Protein AF-A0A1C2ABG8-F1 (afdb_monomer_lite)

Sequence (151 aa):
MKFKIKIKPKISYYVSILVSSVILFYFAYKAIFAYLIHRELYGGGLDTLVLLRASISGIMLLLILLFIQFIKIPDLKSHRTIIRGVFIGWTSVFVILMIVNLSSIYFITLTGLVSFFSLITLFSLEDQIKEEKNTLTEKEIYLLQQLAKKK

Radius of gyration: 22.45 Å; chains: 1; bounding box: 54×19×79 Å

Secondary structure (DSSP, 8-state):
--------HHHHHHHHHHHHHHHHHHHHHHHHHHHHHHHHHHSS---HHHHHHHHHHHHHHHHHHHHHHHHT---HHHHHHHHHHHHHHHHHHHHHHHHH-TT-HHHHHHHHHHHHHHHHHHHHHHHHHHHHHHSPPHHHHHHHHHHHTT-

Foldseek 3Di:
DPPLDQDDLLVLLVLLLVLLVVLLVVLVVVLVVVLVVCCVPPVDDRDPSSVVSVVSNVVSVVSNVVSVVVSPDPDLVSSLVVLVVVLVVLVVVLVCCVVPPVVVVVNNVSSVVSSVVSVVNNVSSVVVVVVVVVDDDPVRVVVVVVVVVVD

pLDDT: mean 87.33, std 10.72, range [36.56, 96.94]

Structure (mmCIF, N/CA/C/O backbone):
data_AF-A0A1C2ABG8-F1
#
_entry.id   AF-A0A1C2ABG8-F1
#
loop_
_atom_site.group_PDB
_atom_site.id
_atom_site.type_symbol
_atom_site.label_atom_id
_atom_site.label_alt_id
_atom_site.label_comp_id
_atom_site.label_asym_id
_atom_site.label_entity_id
_atom_site.label_seq_id
_atom_site.pdbx_PDB_ins_code
_atom_site.Cartn_x
_atom_site.Cartn_y
_atom_site.Cartn_z
_atom_site.occupancy
_atom_site.B_iso_or_equiv
_atom_site.auth_seq_id
_atom_site.auth_comp_id
_atom_site.auth_asym_id
_atom_site.auth_atom_id
_atom_site.pdbx_PDB_model_num
ATOM 1 N N . MET A 1 1 ? -26.808 4.654 9.800 1.00 36.56 1 MET A N 1
ATOM 2 C CA . MET A 1 1 ? -26.752 3.207 9.495 1.00 36.56 1 MET A CA 1
ATOM 3 C C . MET A 1 1 ? -25.655 2.594 10.369 1.00 36.56 1 MET A C 1
ATOM 5 O O . MET A 1 1 ? -24.514 3.010 10.234 1.00 36.56 1 MET A O 1
ATOM 9 N N . LYS A 1 2 ? -25.979 1.735 11.352 1.00 41.94 2 LYS A N 1
ATOM 10 C CA . LYS A 1 2 ? -24.991 1.143 12.284 1.00 41.94 2 LYS A CA 1
ATOM 11 C C . LYS A 1 2 ? -24.296 -0.051 11.614 1.00 41.94 2 LYS A C 1
ATOM 13 O O . LYS A 1 2 ? -24.637 -1.195 11.898 1.00 41.94 2 LYS A O 1
ATOM 18 N N . PHE A 1 3 ? -23.359 0.201 10.703 1.00 47.09 3 PHE A N 1
ATOM 19 C CA . PHE A 1 3 ? -22.502 -0.862 10.176 1.00 47.09 3 PHE A CA 1
ATOM 20 C C . PHE A 1 3 ? -21.493 -1.271 11.256 1.00 47.09 3 PHE A C 1
ATOM 22 O O . PHE A 1 3 ? -20.402 -0.727 11.336 1.00 47.09 3 PHE A O 1
ATOM 29 N N . LYS A 1 4 ? -21.858 -2.237 12.109 1.00 55.38 4 LYS A N 1
ATOM 30 C CA . LYS A 1 4 ? -20.935 -2.849 13.081 1.00 55.38 4 LYS A CA 1
ATOM 31 C C . LYS A 1 4 ? -20.000 -3.841 12.383 1.00 55.38 4 LYS A C 1
ATOM 33 O O . LYS A 1 4 ? -20.054 -5.042 12.623 1.00 55.38 4 LYS A O 1
ATOM 38 N N . ILE A 1 5 ? -19.154 -3.344 11.491 1.00 63.22 5 ILE A N 1
ATOM 39 C CA . ILE A 1 5 ? -18.082 -4.133 10.888 1.00 63.22 5 ILE A CA 1
ATOM 40 C C . ILE A 1 5 ? -16.866 -3.985 11.806 1.00 63.22 5 ILE A C 1
ATOM 42 O O . ILE A 1 5 ? -16.325 -2.891 11.927 1.00 63.22 5 ILE A O 1
ATOM 46 N N . LYS A 1 6 ? -16.447 -5.060 12.486 1.00 71.81 6 LYS A N 1
ATOM 47 C CA . LYS A 1 6 ? -15.229 -5.085 13.320 1.00 71.81 6 LYS A CA 1
ATOM 48 C C . LYS A 1 6 ? -14.082 -5.720 12.537 1.00 71.81 6 LYS A C 1
ATOM 50 O O . LYS A 1 6 ? -13.885 -6.931 12.585 1.00 71.81 6 LYS A O 1
ATOM 55 N N . ILE A 1 7 ? -13.334 -4.904 11.799 1.00 77.94 7 ILE A N 1
ATOM 56 C CA . ILE A 1 7 ? -12.133 -5.342 11.082 1.00 77.94 7 ILE A CA 1
ATOM 57 C C . ILE A 1 7 ? -10.924 -5.095 11.977 1.00 77.94 7 ILE A C 1
ATOM 59 O O . ILE A 1 7 ? -10.737 -4.007 12.523 1.00 77.94 7 ILE A O 1
ATOM 63 N N . LYS A 1 8 ? -10.078 -6.119 12.119 1.00 84.50 8 LYS A N 1
ATOM 64 C CA . LYS A 1 8 ? -8.797 -5.974 12.812 1.00 84.50 8 LYS A CA 1
ATOM 65 C C . LYS A 1 8 ? -7.848 -5.131 11.942 1.00 84.50 8 LYS A C 1
ATOM 67 O O . LYS A 1 8 ? -7.635 -5.505 10.787 1.00 84.50 8 LYS A O 1
ATOM 72 N N . PRO A 1 9 ? -7.186 -4.092 12.488 1.00 84.44 9 PRO A N 1
ATOM 73 C CA . PRO A 1 9 ? -6.267 -3.213 11.744 1.00 84.44 9 PRO A CA 1
ATOM 74 C C . PRO A 1 9 ? -5.185 -3.970 10.973 1.00 84.44 9 PRO A C 1
ATOM 76 O O . PRO A 1 9 ? -4.829 -3.618 9.851 1.00 84.44 9 PRO A O 1
ATOM 79 N N . LYS A 1 10 ? -4.721 -5.078 11.562 1.00 89.69 10 LYS A N 1
ATOM 80 C CA . LYS A 1 10 ? -3.710 -5.978 10.999 1.00 89.69 10 LYS A CA 1
ATOM 81 C C . LYS A 1 10 ? -4.053 -6.459 9.589 1.00 89.69 10 LYS A C 1
ATOM 83 O O . LYS A 1 10 ? -3.161 -6.562 8.756 1.00 89.69 10 LYS A O 1
ATOM 88 N N . ILE A 1 11 ? -5.335 -6.688 9.301 1.00 89.12 11 ILE A N 1
ATOM 89 C CA . ILE A 1 11 ? -5.797 -7.154 7.988 1.00 89.12 11 ILE A CA 1
ATOM 90 C C . ILE A 1 11 ? -5.494 -6.105 6.910 1.00 89.12 11 ILE A C 1
ATOM 92 O O . ILE A 1 11 ? -5.006 -6.457 5.841 1.00 89.12 11 ILE A O 1
ATOM 96 N N . SER A 1 12 ? -5.681 -4.814 7.205 1.00 91.56 12 SER A N 1
ATOM 97 C CA . SER A 1 12 ? -5.370 -3.737 6.255 1.00 91.56 12 SER A CA 1
ATOM 98 C C . SER A 1 12 ? -3.879 -3.655 5.927 1.00 91.56 12 SER A C 1
ATOM 100 O O . SER A 1 12 ? -3.523 -3.336 4.790 1.00 91.56 12 SER A O 1
ATOM 102 N N . TYR A 1 13 ? -3.003 -3.964 6.888 1.00 93.69 13 TYR A N 1
ATOM 103 C CA . TYR A 1 13 ? -1.564 -4.032 6.629 1.00 93.69 13 TYR A CA 1
ATOM 104 C C . TYR A 1 13 ? -1.204 -5.245 5.773 1.00 93.69 13 TYR A C 1
ATOM 106 O O . TYR A 1 13 ? -0.440 -5.087 4.830 1.00 93.69 13 TYR A O 1
ATOM 114 N N . TYR A 1 14 ? -1.793 -6.421 6.020 1.00 94.38 14 TYR A N 1
ATOM 115 C CA . TYR A 1 14 ? -1.566 -7.596 5.169 1.00 94.38 14 TYR A CA 1
ATOM 116 C C . TYR A 1 14 ? -2.006 -7.363 3.721 1.00 94.38 14 TYR A C 1
ATOM 118 O O . TYR A 1 14 ? -1.262 -7.689 2.799 1.00 94.38 14 TYR A O 1
ATOM 126 N N . VAL A 1 15 ? -3.172 -6.743 3.515 1.00 94.19 15 VAL A N 1
ATOM 127 C CA . VAL A 1 15 ? -3.652 -6.369 2.175 1.00 94.19 15 VAL A CA 1
ATOM 128 C C . VAL A 1 15 ? -2.686 -5.389 1.502 1.00 94.19 15 VAL A C 1
ATOM 130 O O . VAL A 1 15 ? -2.323 -5.582 0.343 1.00 94.19 15 VAL A O 1
ATOM 133 N N . SER A 1 16 ? -2.204 -4.380 2.236 1.00 94.62 16 SER A N 1
ATOM 134 C CA . SER A 1 16 ? -1.221 -3.421 1.711 1.00 94.62 16 SER A CA 1
ATOM 135 C C . SER A 1 16 ? 0.115 -4.089 1.368 1.00 94.62 16 SER A C 1
ATOM 137 O O . SER A 1 16 ? 0.676 -3.808 0.316 1.00 94.62 16 SER A O 1
ATOM 139 N N . ILE A 1 17 ? 0.599 -5.015 2.205 1.00 96.31 17 ILE A N 1
ATOM 140 C CA . ILE A 1 17 ? 1.816 -5.803 1.950 1.00 96.31 17 ILE A CA 1
ATOM 141 C C . ILE A 1 17 ? 1.665 -6.628 0.675 1.00 96.31 17 ILE A C 1
ATOM 143 O O . ILE A 1 17 ? 2.582 -6.645 -0.145 1.00 96.31 17 ILE A O 1
ATOM 147 N N . LEU A 1 18 ? 0.524 -7.297 0.491 1.00 95.94 18 LEU A N 1
ATOM 148 C CA . LEU A 1 18 ? 0.269 -8.116 -0.691 1.00 95.94 18 LEU A CA 1
ATOM 149 C C . LEU A 1 18 ? 0.333 -7.264 -1.961 1.00 95.94 18 LEU A C 1
ATOM 151 O O . LEU A 1 18 ? 1.047 -7.612 -2.899 1.00 95.94 18 LEU A O 1
ATOM 155 N N . VAL A 1 19 ? -0.338 -6.112 -1.974 1.00 95.06 19 VAL A N 1
ATOM 156 C CA . VAL A 1 19 ? -0.329 -5.219 -3.140 1.00 95.06 19 VAL A CA 1
ATOM 157 C C . VAL A 1 19 ? 1.037 -4.590 -3.383 1.00 95.06 19 VAL A C 1
ATOM 159 O O . VAL A 1 19 ? 1.509 -4.605 -4.520 1.00 95.06 19 VAL A O 1
ATOM 162 N N . SER A 1 20 ? 1.725 -4.119 -2.342 1.00 95.56 20 SER A N 1
ATOM 163 C CA . SER A 1 20 ? 3.107 -3.650 -2.477 1.00 95.56 20 SER A CA 1
ATOM 164 C C . SER A 1 20 ? 4.034 -4.747 -3.003 1.00 95.56 20 SER A C 1
ATOM 166 O O . SER A 1 20 ? 4.906 -4.449 -3.812 1.00 95.56 20 SER A O 1
ATOM 168 N N . SER A 1 21 ? 3.825 -6.011 -2.621 1.00 96.25 21 SER A N 1
ATOM 169 C CA . SER A 1 21 ? 4.617 -7.145 -3.121 1.00 96.25 21 SER A CA 1
ATOM 170 C C . SER A 1 21 ? 4.374 -7.389 -4.610 1.00 96.25 21 SER A C 1
ATOM 172 O O . SER A 1 21 ? 5.328 -7.565 -5.362 1.00 96.25 21 SER A O 1
ATOM 174 N N . VAL A 1 22 ? 3.117 -7.334 -5.062 1.00 95.38 22 VAL A N 1
ATOM 175 C CA . VA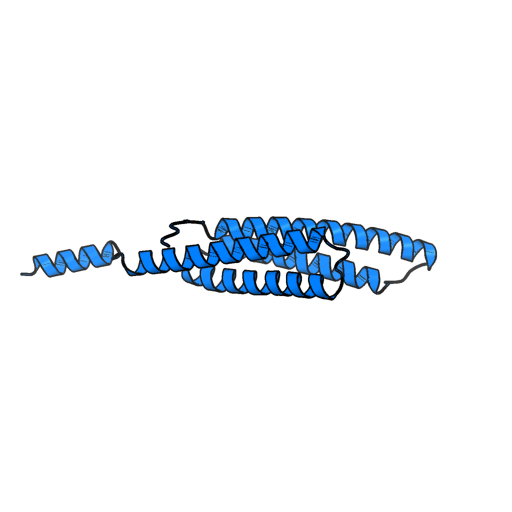L A 1 22 ? 2.777 -7.446 -6.491 1.00 95.38 22 VAL A CA 1
ATOM 176 C C . VAL A 1 22 ? 3.464 -6.342 -7.302 1.00 95.38 22 VAL A C 1
ATOM 178 O O . VAL A 1 22 ? 4.082 -6.626 -8.329 1.00 95.38 22 VAL A O 1
ATOM 181 N N . ILE A 1 23 ? 3.410 -5.093 -6.824 1.00 94.06 23 ILE A N 1
ATOM 182 C CA . ILE A 1 23 ? 4.068 -3.957 -7.486 1.00 94.06 23 ILE A CA 1
ATOM 183 C C . ILE A 1 23 ? 5.591 -4.143 -7.485 1.00 94.06 23 ILE A C 1
ATOM 185 O O . ILE A 1 23 ? 6.225 -3.960 -8.524 1.00 94.06 23 ILE A O 1
ATOM 189 N N . LEU A 1 24 ? 6.176 -4.548 -6.354 1.00 96.56 24 LEU A N 1
ATOM 190 C CA . LEU A 1 24 ? 7.609 -4.808 -6.218 1.00 96.56 24 LEU A CA 1
ATOM 191 C C . LEU A 1 24 ? 8.080 -5.815 -7.263 1.00 96.56 24 LEU A C 1
ATOM 193 O O . LEU A 1 24 ? 8.955 -5.489 -8.059 1.00 96.56 24 LEU A O 1
ATOM 197 N N . PHE A 1 25 ? 7.489 -7.012 -7.302 1.00 95.88 25 PHE A N 1
ATOM 198 C CA . PHE A 1 25 ? 7.948 -8.060 -8.214 1.00 95.88 25 PHE A CA 1
ATOM 199 C C . PHE A 1 25 ? 7.765 -7.669 -9.681 1.00 95.88 25 PHE A C 1
ATOM 201 O O . PHE A 1 25 ? 8.655 -7.922 -10.492 1.00 95.88 25 PHE A O 1
ATOM 208 N N . TYR A 1 26 ? 6.664 -6.992 -10.022 1.00 94.69 26 TYR A N 1
ATOM 209 C CA . TYR A 1 26 ? 6.435 -6.510 -11.383 1.00 94.69 26 TYR A CA 1
ATOM 210 C C . TYR A 1 26 ? 7.509 -5.510 -11.838 1.00 94.69 26 TYR A C 1
ATOM 212 O O . TYR A 1 26 ? 8.082 -5.653 -12.924 1.00 94.69 26 TYR A O 1
ATOM 220 N N . PHE A 1 27 ? 7.809 -4.503 -11.013 1.00 94.31 27 PHE A N 1
ATOM 221 C CA . PHE A 1 27 ? 8.803 -3.485 -11.353 1.00 94.31 27 PHE A CA 1
ATOM 222 C C . PHE A 1 27 ? 10.235 -4.010 -11.264 1.00 94.31 27 PHE A C 1
ATOM 224 O O . PHE A 1 27 ? 11.038 -3.661 -12.127 1.00 94.31 27 PHE A O 1
ATOM 231 N N . ALA A 1 28 ? 10.544 -4.886 -10.305 1.00 94.62 28 ALA A N 1
ATOM 232 C CA . ALA A 1 28 ? 11.832 -5.569 -10.219 1.00 94.62 28 ALA A CA 1
ATOM 233 C C . ALA A 1 28 ? 12.107 -6.377 -11.492 1.00 94.62 28 ALA A C 1
ATOM 235 O O . ALA A 1 28 ? 13.150 -6.203 -12.121 1.00 94.62 28 ALA A O 1
ATOM 236 N N . TYR A 1 29 ? 11.136 -7.186 -11.930 1.00 94.56 29 TYR A N 1
ATOM 237 C CA . TYR A 1 29 ? 11.224 -7.937 -13.180 1.00 94.56 29 TYR A CA 1
ATOM 238 C C . TYR A 1 29 ? 11.471 -7.000 -14.372 1.00 94.56 29 TYR A C 1
ATOM 240 O O . TYR A 1 29 ? 12.450 -7.155 -15.101 1.00 94.56 29 TYR A O 1
ATOM 248 N N . LYS A 1 30 ? 10.644 -5.959 -14.541 1.00 92.25 30 LYS A N 1
ATOM 249 C CA . LYS A 1 30 ? 10.802 -4.989 -15.640 1.00 92.25 30 LYS A CA 1
ATOM 250 C C . LYS A 1 30 ? 12.127 -4.218 -15.585 1.00 92.25 30 LYS A C 1
ATOM 252 O O . LYS A 1 30 ? 12.636 -3.849 -16.642 1.00 92.25 30 LYS A O 1
ATOM 257 N N . ALA A 1 31 ? 12.666 -3.944 -14.398 1.00 92.44 31 ALA A N 1
ATOM 258 C CA . ALA A 1 31 ? 13.950 -3.268 -14.221 1.00 92.44 31 ALA A CA 1
ATOM 259 C C . ALA A 1 31 ? 15.115 -4.168 -14.647 1.00 92.44 31 ALA A C 1
ATOM 261 O O . ALA A 1 31 ? 15.963 -3.726 -15.416 1.00 92.44 31 ALA A O 1
ATOM 262 N N . ILE A 1 32 ? 15.114 -5.435 -14.217 1.00 92.62 32 ILE A N 1
ATOM 263 C CA . ILE A 1 32 ? 16.149 -6.415 -14.574 1.00 92.62 32 ILE A CA 1
ATOM 264 C C . ILE A 1 32 ? 16.182 -6.625 -16.090 1.00 92.62 32 ILE A C 1
ATOM 266 O O . ILE A 1 32 ? 17.242 -6.519 -16.700 1.00 92.62 32 ILE A O 1
ATOM 270 N N . PHE A 1 33 ? 15.025 -6.852 -16.719 1.00 91.56 33 PHE A N 1
ATOM 271 C CA . PHE A 1 33 ? 14.960 -7.036 -18.172 1.00 91.56 33 PHE A CA 1
ATOM 272 C C . PHE A 1 33 ? 15.432 -5.798 -18.937 1.00 91.56 33 PHE A C 1
ATOM 274 O O . PHE A 1 33 ? 16.193 -5.918 -19.892 1.00 91.56 33 PHE A O 1
ATOM 281 N N . ALA A 1 34 ? 15.021 -4.604 -18.507 1.00 89.31 34 ALA A N 1
ATOM 282 C CA . ALA A 1 34 ? 15.465 -3.368 -19.140 1.00 89.31 34 ALA A CA 1
ATOM 283 C C . ALA A 1 34 ? 16.974 -3.143 -18.979 1.00 89.31 34 ALA A C 1
ATOM 285 O O . ALA A 1 34 ? 17.621 -2.702 -19.922 1.00 89.31 34 ALA A O 1
ATOM 286 N N . TYR A 1 35 ? 17.538 -3.495 -17.822 1.00 89.88 35 TYR A N 1
ATOM 287 C CA . TYR A 1 35 ? 18.976 -3.429 -17.590 1.00 89.88 35 TYR A CA 1
ATOM 288 C C . TYR A 1 35 ? 19.746 -4.373 -18.519 1.00 89.88 35 TYR A C 1
ATOM 290 O O . TYR A 1 35 ? 20.715 -3.949 -19.142 1.00 89.88 35 TYR A O 1
ATOM 298 N N . LEU A 1 36 ? 19.294 -5.626 -18.652 1.00 89.38 36 LEU A N 1
ATOM 299 C CA . LEU A 1 36 ? 19.923 -6.608 -19.539 1.00 89.38 36 LEU A CA 1
ATOM 300 C C . LEU A 1 36 ? 19.900 -6.144 -20.999 1.00 89.38 36 LEU A C 1
ATOM 302 O O . LEU A 1 36 ? 20.936 -6.150 -21.655 1.00 89.38 36 LEU A O 1
ATOM 306 N N . ILE A 1 37 ? 18.746 -5.675 -21.481 1.00 88.00 37 ILE A N 1
ATOM 307 C CA . ILE A 1 37 ? 18.601 -5.163 -22.851 1.00 88.00 37 ILE A CA 1
ATOM 308 C C . ILE A 1 37 ? 19.499 -3.942 -23.076 1.00 88.00 37 ILE A C 1
ATOM 310 O O . ILE A 1 37 ? 20.191 -3.864 -24.086 1.00 88.00 37 ILE A O 1
ATOM 314 N N . HIS A 1 38 ? 19.503 -2.986 -22.143 1.00 87.00 38 HIS A N 1
ATOM 315 C CA . HIS A 1 38 ? 20.307 -1.775 -22.284 1.00 87.00 38 HIS A CA 1
ATOM 316 C C . HIS A 1 38 ? 21.807 -2.085 -22.293 1.00 87.00 38 HIS A C 1
ATOM 318 O O . HIS A 1 38 ? 22.551 -1.532 -23.100 1.00 87.00 38 HIS A O 1
ATOM 324 N N . ARG A 1 39 ? 22.243 -3.010 -21.435 1.00 87.12 39 ARG A N 1
ATOM 325 C CA . ARG A 1 39 ? 23.628 -3.477 -21.389 1.00 87.12 39 ARG A CA 1
ATOM 326 C C . ARG A 1 39 ? 24.055 -4.130 -22.705 1.00 87.12 39 ARG A C 1
ATOM 328 O O . ARG A 1 39 ? 25.165 -3.862 -23.152 1.00 87.12 39 ARG A O 1
ATOM 335 N N . GLU A 1 40 ? 23.188 -4.933 -23.316 1.00 87.31 40 GLU A N 1
ATOM 336 C CA . GLU A 1 40 ? 23.486 -5.620 -24.578 1.00 87.31 40 GLU A CA 1
ATOM 337 C C . GLU A 1 40 ? 23.509 -4.657 -25.776 1.00 87.31 40 GLU A C 1
ATOM 339 O O . GLU A 1 40 ? 24.383 -4.747 -26.630 1.00 87.31 40 GLU A O 1
ATOM 344 N N . LEU A 1 41 ? 22.575 -3.701 -25.830 1.00 85.69 41 LEU A N 1
ATOM 345 C CA . LEU A 1 41 ? 22.449 -2.774 -26.961 1.00 85.69 41 LEU A CA 1
ATOM 346 C C . LEU A 1 41 ? 23.456 -1.618 -26.932 1.00 85.69 41 LEU A C 1
ATOM 348 O O . LEU A 1 41 ? 23.876 -1.155 -27.988 1.00 85.69 41 LEU A O 1
ATOM 352 N N . TYR A 1 42 ? 23.812 -1.125 -25.744 1.00 82.69 42 TYR A N 1
ATOM 353 C CA . TYR A 1 42 ? 24.605 0.101 -25.590 1.00 82.69 42 TYR A CA 1
ATOM 354 C C . TYR A 1 42 ? 25.969 -0.131 -24.925 1.00 82.69 42 TYR A C 1
ATOM 356 O O . TYR A 1 42 ? 26.699 0.824 -24.679 1.00 82.69 42 TYR A O 1
ATOM 364 N N . GLY A 1 43 ? 26.342 -1.387 -24.647 1.00 78.00 43 GLY A N 1
ATOM 365 C CA . GLY A 1 43 ? 27.679 -1.754 -24.161 1.00 78.00 43 GLY A CA 1
ATOM 366 C C . GLY A 1 43 ? 27.959 -1.421 -22.690 1.00 78.00 43 GLY A C 1
ATOM 367 O O . GLY A 1 43 ? 29.072 -1.640 -22.217 1.00 78.00 43 GLY A O 1
ATOM 368 N N . GLY A 1 44 ? 26.962 -0.927 -21.948 1.00 72.88 44 GLY A N 1
ATOM 369 C CA . GLY A 1 44 ? 27.064 -0.592 -20.525 1.00 72.88 44 GLY A CA 1
ATOM 370 C C . GLY A 1 44 ? 26.593 0.829 -20.202 1.00 72.88 44 GLY A C 1
ATOM 371 O O . GLY A 1 44 ? 26.694 1.737 -21.016 1.00 72.88 44 GLY A O 1
ATOM 372 N N . GLY A 1 45 ? 26.050 1.014 -18.996 1.00 75.38 45 GLY A N 1
ATOM 373 C CA . GLY A 1 45 ? 25.418 2.263 -18.557 1.00 75.38 45 GLY A CA 1
ATOM 374 C C . GLY A 1 45 ? 24.159 1.992 -17.734 1.00 75.38 45 GLY A C 1
ATOM 375 O O . GLY A 1 45 ? 23.629 0.879 -17.743 1.00 75.38 45 GLY A O 1
ATOM 376 N N . LEU A 1 46 ? 23.695 2.990 -16.979 1.00 75.56 46 LEU A N 1
ATOM 377 C CA . LEU A 1 46 ? 22.467 2.896 -16.189 1.00 75.56 46 LEU A CA 1
ATOM 378 C C . LEU A 1 46 ? 21.418 3.817 -16.814 1.00 75.56 46 LEU A C 1
ATOM 380 O O . LEU A 1 46 ? 21.456 5.031 -16.633 1.00 75.56 46 LEU A O 1
ATOM 384 N N . ASP A 1 47 ? 20.504 3.228 -17.583 1.00 87.25 47 ASP A N 1
ATOM 385 C CA . ASP A 1 47 ? 19.415 3.967 -18.216 1.00 87.25 47 ASP A CA 1
ATOM 386 C C . ASP A 1 47 ? 18.447 4.547 -17.171 1.00 87.25 47 ASP A C 1
ATOM 388 O O . ASP A 1 47 ? 18.145 3.930 -16.143 1.00 87.25 47 ASP A O 1
ATOM 392 N N . THR A 1 48 ? 17.899 5.726 -17.461 1.00 87.25 48 THR A N 1
ATOM 393 C CA . THR A 1 48 ? 16.980 6.432 -16.557 1.00 87.25 48 THR A CA 1
ATOM 394 C C . THR A 1 48 ? 15.709 5.611 -16.316 1.00 87.25 48 THR A C 1
ATOM 396 O O . THR A 1 48 ? 15.187 5.581 -15.200 1.00 87.25 48 THR A O 1
ATOM 399 N N . LEU A 1 49 ? 15.232 4.866 -17.322 1.00 88.00 49 LEU A N 1
ATOM 400 C CA . LEU A 1 49 ? 14.067 3.987 -17.164 1.00 88.00 49 LEU A CA 1
ATOM 401 C C . LEU A 1 49 ? 14.358 2.799 -16.243 1.00 88.00 49 LEU A C 1
ATOM 403 O O . LEU A 1 49 ? 13.480 2.385 -15.481 1.00 88.00 49 LEU A O 1
ATOM 407 N N . VAL A 1 50 ? 15.576 2.253 -16.296 1.00 90.69 50 VAL A N 1
ATOM 408 C CA . VAL A 1 50 ? 16.022 1.189 -15.387 1.00 90.69 50 VAL A CA 1
ATOM 409 C C . VAL A 1 50 ? 16.049 1.721 -13.959 1.00 90.69 50 VAL A C 1
ATOM 411 O O . VAL A 1 50 ? 15.468 1.098 -13.068 1.00 90.69 50 VAL A O 1
ATOM 414 N N . LEU A 1 51 ? 16.638 2.903 -13.756 1.00 92.94 51 LEU A N 1
ATOM 415 C CA . LEU A 1 51 ? 16.737 3.533 -12.443 1.00 92.94 51 LEU A CA 1
ATOM 416 C C . LEU A 1 51 ? 15.364 3.823 -11.832 1.00 92.94 51 LEU A C 1
ATOM 418 O O . LEU A 1 51 ? 15.143 3.515 -10.662 1.00 92.94 51 LEU A O 1
ATOM 422 N N . LEU A 1 52 ? 14.424 4.368 -12.610 1.00 91.50 52 LEU A N 1
ATOM 423 C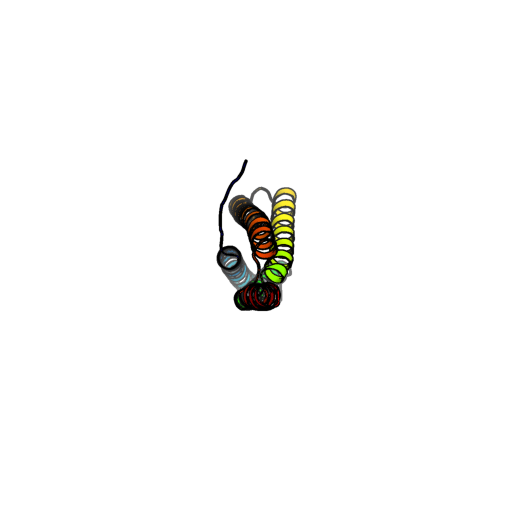 CA . LEU A 1 52 ? 13.068 4.666 -12.139 1.00 91.50 52 LEU A CA 1
ATOM 424 C C . LEU A 1 52 ? 12.335 3.396 -11.697 1.00 91.50 52 LEU A C 1
ATOM 426 O O . LEU A 1 52 ? 11.746 3.359 -10.616 1.00 91.50 52 LEU A O 1
ATOM 430 N N . ARG A 1 53 ? 12.405 2.324 -12.495 1.00 92.12 53 ARG A N 1
ATOM 431 C CA . ARG A 1 53 ? 11.754 1.044 -12.167 1.00 92.12 53 ARG A CA 1
ATOM 432 C C . ARG A 1 53 ? 12.388 0.383 -10.943 1.00 92.12 53 ARG A C 1
ATOM 434 O O . ARG A 1 53 ? 11.664 -0.100 -10.073 1.00 92.12 53 ARG A O 1
ATOM 441 N N . ALA A 1 54 ? 13.716 0.415 -10.845 1.00 93.12 54 ALA A N 1
ATOM 442 C CA . ALA A 1 54 ? 14.442 -0.077 -9.679 1.00 93.12 54 ALA A CA 1
ATOM 443 C C . ALA A 1 54 ? 14.103 0.731 -8.414 1.00 93.12 54 ALA A C 1
ATOM 445 O O . ALA A 1 54 ? 13.846 0.148 -7.363 1.00 93.12 54 ALA A O 1
ATOM 446 N N . SER A 1 55 ? 14.011 2.059 -8.527 1.00 95.12 55 SER A N 1
ATOM 447 C CA . SER A 1 55 ? 13.640 2.954 -7.422 1.00 95.12 55 SER A CA 1
ATOM 448 C C . SER A 1 55 ? 12.235 2.661 -6.903 1.00 95.12 55 SER A C 1
ATOM 450 O O . SER A 1 55 ? 12.048 2.518 -5.697 1.00 95.12 55 SER A O 1
ATOM 452 N N . ILE A 1 56 ? 11.254 2.491 -7.799 1.00 93.50 56 ILE A N 1
ATOM 453 C CA . ILE A 1 56 ? 9.884 2.110 -7.417 1.00 93.50 56 ILE A CA 1
ATOM 454 C C . ILE A 1 56 ? 9.892 0.772 -6.671 1.00 93.50 56 ILE A C 1
ATOM 456 O O . ILE A 1 56 ? 9.290 0.661 -5.604 1.00 93.50 56 ILE A O 1
ATOM 460 N N . SER A 1 57 ? 10.613 -0.228 -7.186 1.00 95.38 57 SER A N 1
ATOM 461 C CA . SER A 1 57 ? 10.755 -1.523 -6.511 1.00 95.38 57 SER A CA 1
ATOM 462 C C . SER A 1 57 ? 11.385 -1.384 -5.119 1.00 95.38 57 SER A C 1
ATOM 464 O O . SER A 1 57 ? 10.916 -2.010 -4.169 1.00 95.38 57 SER A O 1
ATOM 466 N N . GLY A 1 58 ? 12.423 -0.557 -4.977 1.00 95.81 58 GLY A N 1
ATOM 467 C CA . GLY A 1 58 ? 13.083 -0.297 -3.697 1.00 95.81 58 GLY A CA 1
ATOM 468 C C . GLY A 1 58 ? 12.160 0.377 -2.679 1.00 95.81 58 GLY A C 1
ATOM 469 O O . GLY A 1 58 ? 12.083 -0.059 -1.531 1.00 95.81 58 GLY A O 1
ATOM 470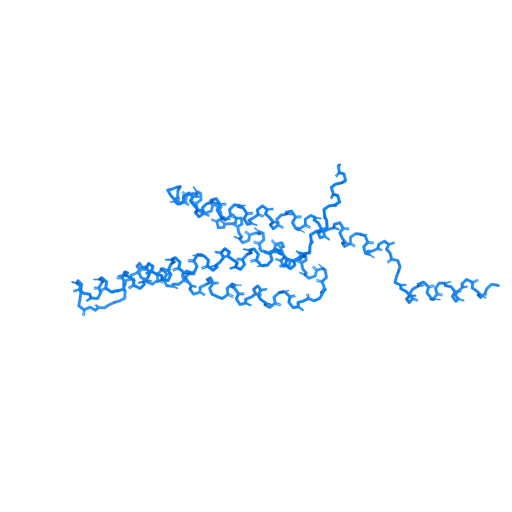 N N . ILE A 1 59 ? 11.392 1.385 -3.104 1.00 96.00 59 ILE A N 1
ATOM 471 C CA . ILE A 1 59 ? 10.399 2.060 -2.251 1.00 96.00 59 ILE A CA 1
ATOM 472 C C . ILE A 1 59 ? 9.310 1.076 -1.805 1.00 96.00 59 ILE A C 1
ATOM 474 O O . ILE A 1 59 ? 8.919 1.080 -0.638 1.00 96.00 59 ILE A O 1
ATOM 478 N N . MET A 1 60 ? 8.844 0.198 -2.700 1.00 96.19 60 MET A N 1
ATOM 479 C CA . MET A 1 60 ? 7.856 -0.829 -2.351 1.00 96.19 60 MET A CA 1
ATOM 480 C C . MET A 1 60 ? 8.402 -1.832 -1.332 1.00 96.19 60 MET A C 1
ATOM 482 O O . MET A 1 60 ? 7.681 -2.212 -0.410 1.00 96.19 60 MET A O 1
ATOM 486 N N . LEU A 1 61 ? 9.678 -2.213 -1.440 1.00 96.94 61 LEU A N 1
ATOM 487 C CA . LEU A 1 61 ? 10.339 -3.067 -0.452 1.00 96.94 61 LEU A CA 1
ATOM 488 C C . LEU A 1 61 ? 10.387 -2.392 0.924 1.00 96.94 61 LEU A C 1
ATOM 490 O O . LEU A 1 61 ? 10.031 -3.009 1.927 1.00 96.94 61 LEU A O 1
ATOM 494 N N . LEU A 1 62 ? 10.751 -1.109 0.971 1.00 96.94 62 LEU A N 1
ATOM 495 C CA . LEU A 1 62 ? 10.757 -0.328 2.208 1.00 96.94 62 LEU A CA 1
ATOM 496 C C . LEU A 1 62 ? 9.352 -0.242 2.824 1.00 96.94 62 LEU A C 1
ATOM 498 O O . LEU A 1 62 ? 9.194 -0.459 4.027 1.00 96.94 62 LEU A O 1
ATOM 502 N N . LEU A 1 63 ? 8.321 0.007 2.011 1.00 95.56 63 LEU A N 1
ATOM 503 C CA . LEU A 1 63 ? 6.926 0.037 2.466 1.00 95.56 63 LEU A CA 1
ATOM 504 C C . LEU A 1 63 ? 6.488 -1.293 3.088 1.00 95.56 63 LEU A C 1
ATOM 506 O O . LEU A 1 63 ? 5.867 -1.290 4.150 1.00 95.56 63 LEU A O 1
ATOM 510 N N . ILE A 1 64 ? 6.846 -2.427 2.480 1.00 96.75 64 ILE A N 1
ATOM 511 C CA . ILE A 1 64 ? 6.542 -3.757 3.031 1.00 96.75 64 ILE A CA 1
ATOM 512 C C . ILE A 1 64 ? 7.170 -3.921 4.418 1.00 96.75 64 ILE A C 1
ATOM 514 O O . ILE A 1 64 ? 6.487 -4.339 5.356 1.00 96.75 64 ILE A O 1
ATOM 518 N N . LEU A 1 65 ? 8.444 -3.549 4.573 1.00 96.81 65 LEU A N 1
ATOM 519 C CA . LEU A 1 65 ? 9.133 -3.619 5.863 1.00 96.81 65 LEU A CA 1
ATOM 520 C C . LEU A 1 65 ? 8.452 -2.738 6.921 1.00 96.81 65 LEU A C 1
ATOM 522 O O . LEU A 1 65 ? 8.274 -3.180 8.057 1.00 96.81 65 LEU A O 1
ATOM 526 N N . LEU A 1 66 ? 8.016 -1.529 6.554 1.00 95.38 66 LEU A N 1
ATOM 527 C CA . LEU A 1 66 ? 7.265 -0.648 7.453 1.00 95.38 66 LEU A CA 1
ATOM 528 C C . LEU A 1 66 ? 5.918 -1.251 7.861 1.00 95.38 66 LEU A C 1
ATOM 530 O O . LEU A 1 66 ? 5.585 -1.260 9.046 1.00 95.38 66 LEU A O 1
ATOM 534 N N . PHE A 1 67 ? 5.155 -1.814 6.921 1.00 94.50 67 PHE A N 1
ATOM 535 C CA . PHE A 1 67 ? 3.880 -2.456 7.245 1.00 94.50 67 PHE A CA 1
ATOM 536 C C . PHE A 1 67 ? 4.053 -3.638 8.203 1.00 94.50 67 PHE A C 1
ATOM 538 O O . PHE A 1 67 ? 3.251 -3.793 9.126 1.00 94.50 67 PHE A O 1
ATOM 545 N N . ILE A 1 68 ? 5.123 -4.425 8.054 1.00 94.69 68 ILE A N 1
ATOM 546 C CA . ILE A 1 68 ? 5.461 -5.499 9.000 1.00 94.69 68 ILE A CA 1
ATOM 547 C C . ILE A 1 68 ? 5.715 -4.938 10.406 1.00 94.69 68 ILE A C 1
ATOM 549 O O . ILE A 1 68 ? 5.278 -5.535 11.393 1.00 94.69 68 ILE A O 1
ATOM 553 N N . GLN A 1 69 ? 6.382 -3.787 10.525 1.00 94.38 69 GLN A N 1
ATOM 554 C CA . GLN A 1 69 ? 6.584 -3.132 11.820 1.00 94.38 69 GLN A CA 1
ATOM 555 C C . GLN A 1 69 ? 5.265 -2.628 12.417 1.00 94.38 69 GLN A C 1
ATOM 557 O O . GLN A 1 69 ? 5.011 -2.846 13.601 1.00 94.38 69 GLN A O 1
ATOM 562 N N . PHE A 1 70 ? 4.385 -2.033 11.608 1.00 92.44 70 PHE A N 1
ATOM 563 C CA . PHE A 1 70 ? 3.100 -1.518 12.088 1.00 92.44 70 PHE A CA 1
ATOM 564 C C . PHE A 1 70 ? 2.176 -2.607 12.637 1.00 92.44 70 PHE A C 1
ATOM 566 O O . PHE A 1 70 ? 1.426 -2.343 13.572 1.00 92.44 70 PHE A O 1
ATOM 573 N N . ILE A 1 71 ? 2.261 -3.845 12.137 1.00 91.94 71 ILE A N 1
ATOM 574 C CA . ILE A 1 71 ? 1.492 -4.987 12.669 1.00 91.94 71 ILE A CA 1
ATOM 575 C C . ILE A 1 71 ? 1.831 -5.286 14.141 1.00 91.94 71 ILE A C 1
ATOM 577 O O . ILE A 1 71 ? 0.978 -5.803 14.871 1.00 91.94 71 ILE A O 1
ATOM 581 N N . LYS A 1 72 ? 3.062 -4.985 14.578 1.00 90.94 72 LYS A N 1
ATOM 582 C CA . LYS A 1 72 ? 3.543 -5.261 15.942 1.00 90.94 72 LYS A CA 1
ATOM 583 C C . LYS A 1 72 ? 3.061 -4.237 16.972 1.00 90.94 72 LYS A C 1
ATOM 585 O O . LYS A 1 72 ? 3.164 -4.503 18.165 1.00 90.94 72 LYS A O 1
ATOM 590 N N . ILE A 1 73 ? 2.547 -3.089 16.532 1.00 90.38 73 ILE A N 1
ATOM 591 C CA . ILE A 1 73 ? 2.047 -2.042 17.426 1.00 90.38 73 ILE A CA 1
ATOM 592 C C . ILE A 1 73 ? 0.761 -2.548 18.107 1.00 90.38 73 ILE A C 1
ATOM 594 O O . ILE A 1 73 ? -0.099 -3.091 17.418 1.00 90.38 73 ILE A O 1
ATOM 598 N N . PRO A 1 74 ? 0.618 -2.423 19.439 1.00 82.19 74 PRO A N 1
ATOM 599 C CA . PRO A 1 74 ? -0.581 -2.881 20.146 1.00 82.19 74 PRO A CA 1
ATOM 600 C C . PRO A 1 74 ? -1.687 -1.815 20.256 1.00 82.19 74 PRO A C 1
ATOM 602 O O . PRO A 1 74 ? -2.843 -2.165 20.468 1.00 82.19 74 PRO A O 1
ATOM 605 N N . ASP A 1 75 ? -1.353 -0.526 20.132 1.00 87.56 75 ASP A N 1
ATOM 606 C CA . ASP A 1 75 ? -2.271 0.586 20.414 1.00 87.56 75 ASP A CA 1
ATOM 607 C C . ASP A 1 75 ? -3.238 0.908 19.254 1.00 87.56 75 ASP A C 1
ATOM 609 O O . ASP A 1 75 ? -2.832 1.172 18.117 1.00 87.56 75 ASP A O 1
ATOM 613 N N . LEU A 1 76 ? -4.537 0.966 19.571 1.00 84.62 76 LEU A N 1
ATOM 614 C CA . LEU A 1 76 ? -5.629 1.260 18.636 1.00 84.62 76 LEU A CA 1
ATOM 615 C C . LEU A 1 76 ? -5.587 2.701 18.103 1.00 84.62 76 LEU A C 1
ATOM 617 O O . LEU A 1 76 ? -5.842 2.923 16.914 1.00 84.62 76 LEU A O 1
ATOM 621 N N . LYS A 1 77 ? -5.229 3.690 18.936 1.00 87.69 77 LYS A N 1
ATOM 622 C CA . LYS A 1 77 ? -5.116 5.092 18.484 1.00 87.69 77 LYS A CA 1
ATOM 623 C C . LYS A 1 77 ? -3.966 5.264 17.498 1.00 87.69 77 LYS A C 1
ATOM 625 O O . LYS A 1 77 ? -4.129 5.937 16.478 1.00 87.69 77 LYS A O 1
ATOM 630 N N . SER A 1 78 ? -2.837 4.617 17.764 1.00 89.81 78 SER A N 1
ATOM 631 C CA . SER A 1 78 ? -1.689 4.573 16.860 1.00 89.81 78 SER A CA 1
ATOM 632 C C . SER A 1 78 ? -2.059 3.921 15.528 1.00 89.81 78 SER A C 1
ATOM 634 O O . SER A 1 78 ? -1.783 4.493 14.472 1.00 89.81 78 SER A O 1
ATOM 636 N N . HIS A 1 79 ? -2.778 2.791 15.549 1.00 91.31 79 HIS A N 1
ATOM 637 C CA . HIS A 1 79 ? -3.288 2.166 14.326 1.00 91.31 79 HIS A CA 1
ATOM 638 C C . HIS A 1 79 ? -4.184 3.092 13.506 1.00 91.31 79 HIS A C 1
ATOM 640 O O . HIS A 1 79 ? -4.039 3.131 12.285 1.00 91.31 79 HIS A O 1
ATOM 646 N N . ARG A 1 80 ? -5.063 3.874 14.147 1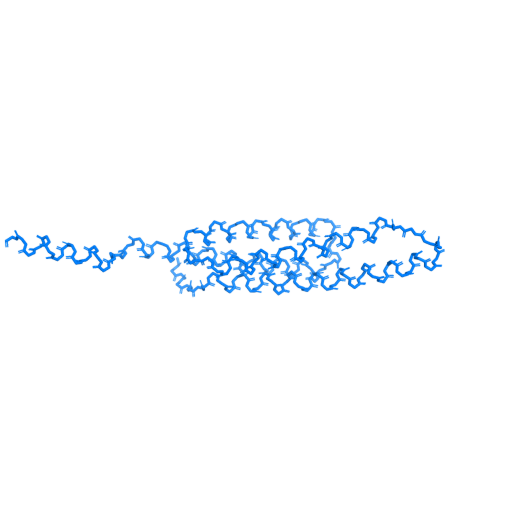.00 90.69 80 ARG A N 1
ATOM 647 C CA . ARG A 1 80 ? -5.901 4.862 13.451 1.00 90.69 80 ARG A CA 1
ATOM 648 C C . ARG A 1 80 ? -5.059 5.899 12.712 1.00 90.69 80 ARG A C 1
ATOM 650 O O . ARG A 1 80 ? -5.310 6.158 11.537 1.00 90.69 80 ARG A O 1
ATOM 657 N N . THR A 1 81 ? -4.058 6.478 13.372 1.00 92.38 81 THR A N 1
ATOM 658 C CA . THR A 1 81 ? -3.171 7.471 12.744 1.00 92.38 81 THR A CA 1
ATOM 659 C C . THR A 1 81 ? -2.401 6.865 11.574 1.00 92.38 81 THR A C 1
ATOM 661 O O . THR A 1 81 ? -2.354 7.454 10.494 1.00 92.38 81 THR A O 1
ATOM 664 N N . ILE A 1 82 ? -1.859 5.659 11.755 1.00 93.88 82 ILE A N 1
ATOM 665 C CA . ILE A 1 82 ? -1.093 4.966 10.717 1.00 93.88 82 ILE A CA 1
ATOM 666 C C . ILE A 1 82 ? -1.988 4.622 9.524 1.00 93.88 82 ILE A C 1
ATOM 668 O O . ILE A 1 82 ? -1.644 4.965 8.399 1.00 93.88 82 ILE A O 1
ATOM 672 N N . ILE A 1 83 ? -3.147 3.990 9.740 1.00 93.88 83 ILE A N 1
ATOM 673 C CA . ILE A 1 83 ? -4.062 3.603 8.652 1.00 93.88 83 ILE A CA 1
ATOM 674 C C . ILE A 1 83 ? -4.581 4.826 7.902 1.00 93.88 83 ILE A C 1
ATOM 676 O O . ILE A 1 83 ? -4.720 4.764 6.685 1.00 93.88 83 ILE A O 1
ATOM 680 N N . ARG A 1 84 ? -4.778 5.965 8.577 1.00 94.38 84 ARG A N 1
ATOM 681 C CA . ARG A 1 84 ? -5.089 7.227 7.897 1.00 94.38 84 ARG A CA 1
ATOM 682 C C . ARG A 1 84 ? -3.967 7.653 6.946 1.00 94.38 84 ARG A C 1
ATOM 684 O O . ARG A 1 84 ? -4.252 8.046 5.819 1.00 94.38 84 ARG A O 1
ATOM 691 N N . GLY A 1 85 ? -2.708 7.536 7.369 1.00 94.25 85 GLY A N 1
ATOM 692 C CA . GLY A 1 85 ? -1.550 7.772 6.503 1.00 94.25 85 GLY A CA 1
ATOM 693 C C . GLY A 1 85 ? -1.490 6.799 5.321 1.00 94.25 85 GLY A C 1
ATOM 694 O O . GLY A 1 85 ? -1.297 7.223 4.185 1.00 94.25 85 GLY A O 1
ATOM 695 N N . VAL A 1 86 ? -1.737 5.509 5.567 1.00 94.50 86 VAL A N 1
ATOM 696 C CA . VAL A 1 86 ? -1.784 4.468 4.524 1.00 94.50 86 VAL A CA 1
ATOM 697 C C . VAL A 1 86 ? -2.893 4.740 3.506 1.00 94.50 86 VAL A C 1
ATOM 699 O O . VAL A 1 86 ? -2.652 4.649 2.304 1.00 94.50 86 VAL A O 1
ATOM 702 N N . PHE A 1 87 ? -4.078 5.139 3.968 1.00 95.88 87 PHE A N 1
ATOM 703 C CA . PHE A 1 87 ? -5.194 5.526 3.110 1.00 95.88 87 PHE A CA 1
ATOM 704 C C . PHE A 1 87 ? -4.834 6.714 2.212 1.00 95.88 87 PHE A C 1
ATOM 706 O O . PHE A 1 87 ? -5.051 6.654 1.002 1.00 95.88 87 PHE A O 1
ATOM 713 N N . ILE A 1 88 ? -4.239 7.770 2.776 1.00 95.56 88 ILE A N 1
ATOM 714 C CA . ILE A 1 88 ? -3.794 8.938 2.001 1.00 95.56 88 ILE A CA 1
ATOM 715 C C . ILE A 1 88 ? -2.741 8.524 0.964 1.00 95.56 88 ILE A C 1
ATOM 717 O O . ILE A 1 88 ? -2.848 8.913 -0.198 1.00 95.56 88 ILE A O 1
ATOM 721 N N . GLY A 1 89 ? -1.769 7.693 1.353 1.00 94.81 89 GLY A N 1
ATOM 722 C CA . GLY A 1 89 ? -0.730 7.185 0.457 1.00 94.81 89 GLY A CA 1
ATOM 723 C C . GLY A 1 89 ? -1.302 6.432 -0.745 1.00 94.81 89 GLY A C 1
ATOM 724 O O . GLY A 1 89 ? -1.037 6.806 -1.887 1.00 94.81 89 GLY A O 1
ATOM 725 N N . TRP A 1 90 ? -2.139 5.416 -0.512 1.00 95.88 90 TRP A N 1
ATOM 726 C CA . TRP A 1 90 ? -2.736 4.631 -1.601 1.00 95.88 90 TRP A CA 1
ATOM 727 C C . TRP A 1 90 ? -3.695 5.440 -2.468 1.00 95.88 90 TRP A C 1
ATOM 729 O O . TRP A 1 90 ? -3.700 5.271 -3.685 1.00 95.88 90 TRP A O 1
ATOM 739 N N . THR A 1 91 ? -4.467 6.347 -1.870 1.00 95.94 91 THR A N 1
ATOM 740 C CA . THR A 1 91 ? -5.374 7.229 -2.619 1.00 95.94 91 THR A CA 1
ATOM 741 C C . THR A 1 91 ? -4.601 8.185 -3.520 1.00 95.94 91 THR A C 1
ATOM 743 O O . THR A 1 91 ? -4.983 8.377 -4.669 1.00 95.94 91 THR A O 1
ATOM 746 N N . SER A 1 92 ? -3.484 8.738 -3.041 1.00 95.06 92 SER A N 1
ATOM 747 C CA . SER A 1 92 ? -2.611 9.588 -3.855 1.00 95.06 92 SER A CA 1
ATOM 748 C C . SER A 1 92 ? -2.065 8.828 -5.066 1.00 95.06 92 SER A C 1
ATOM 750 O O . SER A 1 92 ? -2.206 9.284 -6.199 1.00 95.06 92 SER A O 1
ATOM 752 N N . VAL A 1 93 ? -1.536 7.616 -4.852 1.00 93.56 93 VAL A N 1
ATOM 753 C CA . VAL A 1 93 ? -1.043 6.763 -5.946 1.00 93.56 93 VAL A CA 1
ATOM 754 C C . VAL A 1 93 ? -2.160 6.432 -6.940 1.00 93.56 93 VAL A C 1
ATOM 756 O O . VAL A 1 93 ? -1.944 6.528 -8.145 1.00 93.56 93 VAL A O 1
ATOM 759 N N . PHE A 1 94 ? -3.355 6.093 -6.453 1.00 94.94 94 PHE A N 1
ATOM 760 C CA . PHE A 1 94 ? -4.522 5.817 -7.292 1.00 94.94 94 PHE A CA 1
ATOM 761 C C . PHE A 1 94 ? -4.895 7.011 -8.186 1.00 94.94 94 PHE A C 1
ATOM 763 O O . PHE A 1 94 ? -5.053 6.848 -9.396 1.00 94.94 94 PHE A O 1
ATOM 770 N N . VAL A 1 95 ? -4.975 8.219 -7.616 1.00 94.62 95 VAL A N 1
ATOM 771 C CA . VAL A 1 95 ? -5.299 9.447 -8.361 1.00 94.62 95 VAL A CA 1
ATOM 772 C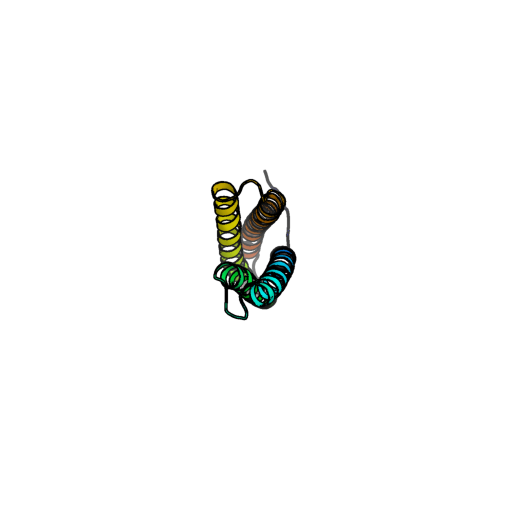 C . VAL A 1 95 ? -4.207 9.784 -9.379 1.00 94.62 95 VAL A C 1
ATOM 774 O O . VAL A 1 95 ? -4.517 10.101 -10.525 1.00 94.62 95 VAL A O 1
ATOM 777 N N . ILE A 1 96 ? -2.930 9.669 -9.004 1.00 93.75 96 ILE A N 1
ATOM 778 C CA . ILE A 1 96 ? -1.812 9.922 -9.923 1.00 93.75 96 ILE A CA 1
ATOM 779 C C . ILE A 1 96 ? -1.835 8.928 -11.089 1.00 93.75 96 ILE A C 1
ATOM 781 O O . ILE A 1 96 ? -1.691 9.341 -12.237 1.00 93.75 96 ILE A O 1
ATOM 785 N N . LEU A 1 97 ? -2.055 7.634 -10.831 1.00 90.88 97 LEU A N 1
ATOM 786 C CA . LEU A 1 97 ? -2.146 6.619 -11.886 1.00 90.88 97 LEU A CA 1
ATOM 787 C C . LEU A 1 97 ? -3.315 6.883 -12.838 1.00 90.88 97 LEU A C 1
ATOM 789 O O . LEU A 1 97 ? -3.146 6.763 -14.051 1.00 90.88 97 LEU A O 1
ATOM 793 N N . MET A 1 98 ? -4.464 7.295 -12.297 1.00 91.06 98 MET A N 1
ATOM 794 C CA . MET A 1 98 ? -5.620 7.719 -13.086 1.00 91.06 98 MET A CA 1
ATOM 795 C C . MET A 1 98 ? -5.304 8.898 -14.008 1.00 91.06 98 MET A C 1
ATOM 797 O O . MET A 1 98 ? -5.825 8.931 -15.109 1.00 91.06 98 MET A O 1
ATOM 801 N N . ILE A 1 99 ? -4.465 9.854 -13.601 1.00 92.06 99 ILE A N 1
ATOM 802 C CA . ILE A 1 99 ? -4.127 11.021 -14.435 1.00 92.06 99 ILE A CA 1
ATOM 803 C C . ILE A 1 99 ? -3.038 10.680 -15.458 1.00 92.06 99 ILE A C 1
ATOM 805 O O . ILE A 1 99 ? -3.140 11.043 -16.626 1.00 92.06 99 ILE A O 1
ATOM 809 N N . VAL A 1 100 ? -1.974 10.006 -15.017 1.00 90.31 100 VAL A N 1
ATOM 810 C CA . VAL A 1 100 ? -0.752 9.824 -15.814 1.00 90.31 100 VAL A CA 1
ATOM 811 C C . VAL A 1 100 ? -0.893 8.690 -16.825 1.00 90.31 100 VAL A C 1
ATOM 813 O O . VAL A 1 100 ? -0.334 8.776 -17.917 1.00 90.31 100 VAL A O 1
ATOM 816 N N . ASN A 1 101 ? -1.580 7.596 -16.476 1.00 83.81 101 ASN A N 1
ATOM 817 C CA . ASN A 1 101 ? -1.582 6.404 -17.320 1.00 83.81 101 ASN A CA 1
ATOM 818 C C . ASN A 1 101 ? -2.816 5.506 -17.115 1.00 83.81 101 ASN A C 1
ATOM 820 O O . ASN A 1 101 ? -2.726 4.442 -16.494 1.00 83.81 101 ASN A O 1
ATOM 824 N N . LEU A 1 102 ? -3.945 5.881 -17.734 1.00 80.81 102 LEU A N 1
ATOM 825 C CA . LEU A 1 102 ? -5.180 5.076 -17.741 1.00 80.81 102 LEU A CA 1
ATOM 826 C C . LEU A 1 102 ? -5.001 3.665 -18.323 1.00 80.81 102 LEU A C 1
ATOM 828 O O . LEU A 1 102 ? -5.762 2.763 -17.981 1.00 80.81 102 LEU A O 1
ATOM 832 N N . SER A 1 103 ? -3.999 3.453 -19.183 1.00 82.44 103 SER A N 1
ATOM 833 C CA . SER A 1 103 ? -3.735 2.140 -19.788 1.00 82.44 103 SER A CA 1
ATOM 834 C C . SER A 1 103 ? -3.298 1.101 -18.743 1.00 82.44 103 SER A C 1
ATOM 836 O O . SER A 1 103 ? -3.498 -0.100 -18.911 1.00 82.44 103 SER A O 1
ATOM 838 N N . SER A 1 104 ? -2.782 1.548 -17.592 1.00 85.38 104 SER A N 1
ATOM 839 C CA . SER A 1 104 ? -2.411 0.682 -16.465 1.00 85.38 104 SER A CA 1
ATOM 840 C C . SER A 1 104 ? -3.616 0.289 -15.598 1.00 85.38 104 SER A C 1
ATOM 842 O O . SER A 1 104 ? -3.556 0.366 -14.367 1.00 85.38 104 SER A O 1
ATOM 844 N N . ILE A 1 105 ? -4.708 -0.158 -16.228 1.00 88.44 105 ILE A N 1
ATOM 845 C CA . ILE A 1 105 ? -5.999 -0.380 -15.562 1.00 88.44 105 ILE A CA 1
ATOM 846 C C . ILE A 1 105 ? -5.908 -1.363 -14.391 1.00 88.44 105 ILE A C 1
ATOM 848 O O . ILE A 1 105 ? -6.504 -1.122 -13.346 1.00 88.44 105 ILE A O 1
ATOM 852 N N . TYR A 1 106 ? -5.075 -2.402 -14.500 1.00 90.12 106 TYR A N 1
ATOM 853 C CA . TYR A 1 106 ? -4.851 -3.361 -13.416 1.00 90.12 106 TYR A CA 1
ATOM 854 C C . TYR A 1 106 ? -4.287 -2.694 -12.153 1.00 90.12 106 TYR A C 1
ATOM 856 O O . TYR A 1 106 ? -4.795 -2.917 -11.054 1.00 90.12 106 TYR A O 1
ATOM 864 N N . PHE A 1 107 ? -3.284 -1.821 -12.296 1.00 90.56 107 PHE A N 1
ATOM 865 C CA . PHE A 1 107 ? -2.701 -1.094 -11.164 1.00 90.56 107 PHE A CA 1
ATOM 866 C C . PHE A 1 107 ? -3.673 -0.069 -10.584 1.00 90.56 107 PHE A C 1
ATOM 868 O O . PHE A 1 107 ? -3.744 0.078 -9.364 1.00 90.56 107 PHE A O 1
ATOM 875 N N . ILE A 1 108 ? -4.462 0.590 -11.434 1.00 93.31 108 ILE A N 1
ATOM 876 C CA . ILE A 1 108 ? -5.520 1.510 -11.002 1.00 93.31 108 ILE A CA 1
ATOM 877 C C . ILE A 1 108 ? -6.559 0.754 -10.166 1.00 93.31 108 ILE A C 1
ATOM 879 O O . ILE A 1 108 ? -6.846 1.148 -9.038 1.00 93.31 108 ILE A O 1
ATOM 883 N N . THR A 1 109 ? -7.062 -0.384 -10.651 1.00 92.50 109 THR A N 1
ATOM 884 C CA . THR A 1 109 ? -8.032 -1.187 -9.894 1.00 92.50 109 THR A CA 1
ATOM 885 C C . THR A 1 109 ? -7.453 -1.701 -8.580 1.00 92.50 109 THR A C 1
ATOM 887 O O . THR A 1 109 ? -8.116 -1.635 -7.549 1.00 92.50 109 THR A O 1
ATOM 890 N N . LEU A 1 110 ? -6.195 -2.149 -8.580 1.00 93.62 110 LEU A N 1
ATOM 891 C CA . LEU A 1 110 ? -5.548 -2.704 -7.396 1.00 93.62 110 LEU A CA 1
ATOM 892 C C . LEU A 1 110 ? -5.334 -1.632 -6.317 1.00 93.62 110 LEU A C 1
ATOM 894 O O . LEU A 1 110 ? -5.687 -1.836 -5.158 1.00 93.62 110 LEU A O 1
ATOM 898 N N . THR A 1 111 ? -4.802 -0.470 -6.699 1.00 94.12 111 THR A N 1
ATOM 899 C CA . THR A 1 111 ? -4.570 0.654 -5.775 1.00 94.12 111 THR A CA 1
ATOM 900 C C . THR A 1 111 ? -5.878 1.264 -5.271 1.00 94.12 111 THR A C 1
ATOM 902 O O . THR A 1 111 ? -5.981 1.586 -4.086 1.00 94.12 111 THR A O 1
ATOM 905 N N . GLY A 1 112 ? -6.909 1.327 -6.120 1.00 93.50 112 GLY A N 1
ATOM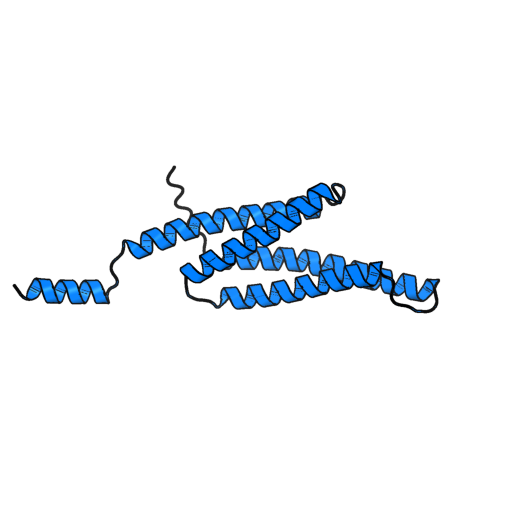 906 C CA . GLY A 1 112 ? -8.258 1.732 -5.729 1.00 93.50 112 GLY A CA 1
ATOM 907 C C . GLY A 1 112 ? -8.886 0.779 -4.709 1.00 93.50 112 GLY A C 1
ATOM 908 O O . GLY A 1 112 ? -9.407 1.229 -3.689 1.00 93.50 112 GLY A O 1
ATOM 909 N N . LEU A 1 113 ? -8.769 -0.539 -4.919 1.00 94.69 113 LEU A N 1
ATOM 910 C CA . LEU A 1 113 ? -9.270 -1.548 -3.979 1.00 94.69 113 LEU A CA 1
ATOM 911 C C . LEU A 1 113 ? -8.577 -1.464 -2.614 1.00 94.69 113 LEU A C 1
ATOM 913 O O . LEU A 1 113 ? -9.247 -1.524 -1.584 1.00 94.69 113 LEU A O 1
ATOM 917 N N . VAL A 1 114 ? -7.253 -1.284 -2.582 1.00 95.25 114 VAL A N 1
ATOM 918 C CA . VAL A 1 114 ? -6.518 -1.135 -1.314 1.00 95.25 114 VAL A CA 1
ATOM 919 C C . VAL A 1 114 ? -6.892 0.157 -0.597 1.00 95.25 114 VAL A C 1
ATOM 921 O O . VAL A 1 114 ? -7.118 0.131 0.615 1.00 95.25 114 VAL A O 1
ATOM 924 N N . SER A 1 115 ? -7.007 1.271 -1.326 1.00 94.44 115 SER A N 1
ATOM 925 C CA . SER A 1 115 ? -7.486 2.536 -0.761 1.00 94.44 115 SER A CA 1
ATOM 926 C C . SER A 1 115 ? -8.875 2.355 -0.138 1.00 94.44 115 SER A C 1
ATOM 928 O O . SER A 1 115 ? -9.065 2.648 1.045 1.00 94.44 115 SER A O 1
ATOM 930 N N . PHE A 1 116 ? -9.814 1.748 -0.865 1.00 93.44 116 PHE A N 1
ATOM 931 C CA . PHE A 1 116 ? -11.160 1.488 -0.360 1.00 93.44 116 PHE A CA 1
ATOM 932 C C . PHE A 1 116 ? -11.164 0.584 0.882 1.00 93.44 116 PHE A C 1
ATOM 934 O O . PHE A 1 116 ? -11.829 0.884 1.875 1.00 93.44 116 PHE A O 1
ATOM 941 N N . PHE A 1 117 ? -10.368 -0.487 0.883 1.00 92.75 117 PHE A N 1
ATOM 942 C CA . PHE A 1 117 ? -10.250 -1.376 2.038 1.00 92.75 117 PHE A CA 1
ATOM 943 C C . PHE A 1 117 ? -9.679 -0.659 3.273 1.00 92.75 117 PHE A C 1
ATOM 945 O O . PHE A 1 117 ? -10.161 -0.843 4.398 1.00 92.75 117 PHE A O 1
ATOM 952 N N . SER A 1 118 ? -8.676 0.199 3.072 1.00 91.56 118 SER A N 1
ATOM 953 C CA . SER A 1 118 ? -8.092 1.000 4.152 1.00 91.56 118 SER A CA 1
ATOM 954 C C . SER A 1 118 ? -9.085 2.022 4.721 1.00 91.56 118 SER A C 1
ATOM 956 O O . SER A 1 118 ? -9.119 2.219 5.936 1.00 91.56 118 SER A O 1
ATOM 958 N N . LEU A 1 119 ? -9.970 2.581 3.886 1.00 92.88 119 LEU A N 1
ATOM 959 C CA . LEU A 1 119 ? -11.047 3.475 4.315 1.00 92.88 119 LEU A CA 1
ATOM 960 C C . LEU A 1 119 ? -12.076 2.760 5.200 1.00 92.88 119 LEU A C 1
ATOM 962 O O . LEU A 1 119 ? -12.408 3.250 6.279 1.00 92.88 119 LEU A O 1
ATOM 966 N N . ILE A 1 120 ? -12.542 1.576 4.789 1.00 90.12 120 ILE A N 1
ATOM 967 C CA . ILE A 1 120 ? -13.472 0.774 5.603 1.00 90.12 120 ILE A CA 1
ATOM 968 C C . ILE A 1 120 ? -12.828 0.423 6.950 1.00 90.12 120 ILE A C 1
ATOM 970 O O . ILE A 1 120 ? -13.470 0.519 7.999 1.00 90.12 120 ILE A O 1
ATOM 974 N N . THR A 1 121 ? -11.546 0.049 6.937 1.00 89.69 121 THR A N 1
ATOM 975 C CA . THR A 1 121 ? -10.810 -0.266 8.168 1.00 89.69 121 THR A CA 1
ATOM 976 C C . THR A 1 121 ? -10.698 0.955 9.084 1.00 89.69 121 THR A C 1
ATOM 978 O O . THR A 1 121 ? -10.816 0.816 10.301 1.00 89.69 121 THR A O 1
ATOM 981 N N . LEU A 1 122 ? -10.523 2.156 8.524 1.00 90.56 122 LEU A N 1
ATOM 982 C CA . LEU A 1 122 ? -10.463 3.395 9.294 1.00 90.56 122 LEU A CA 1
ATOM 983 C C . LEU A 1 122 ? -11.786 3.682 10.016 1.00 90.56 122 LEU A C 1
ATOM 985 O O . LEU A 1 122 ? -11.766 3.956 11.214 1.00 90.56 122 LEU A O 1
ATOM 989 N N . PHE A 1 123 ? -12.927 3.553 9.332 1.00 87.38 123 PHE A N 1
ATOM 990 C CA . PHE A 1 123 ? -14.239 3.724 9.968 1.00 87.38 123 PHE A CA 1
ATOM 991 C C . PHE A 1 123 ? -14.487 2.681 11.063 1.00 87.38 123 PHE A C 1
ATOM 993 O O . PHE A 1 123 ? -14.904 3.026 12.166 1.00 87.38 123 PHE A O 1
ATOM 1000 N N . SER A 1 124 ? -14.132 1.419 10.802 1.00 86.75 124 SER A N 1
ATOM 1001 C CA . SER A 1 124 ? -14.213 0.347 11.800 1.00 86.75 124 SER A CA 1
ATOM 1002 C C . SER A 1 124 ? -13.381 0.643 13.056 1.00 86.75 124 SER A C 1
ATOM 1004 O O . SER A 1 124 ? -13.791 0.318 14.171 1.00 86.75 124 SER A O 1
ATOM 1006 N N . LEU A 1 125 ? -12.211 1.265 12.890 1.00 86.50 125 LEU A N 1
ATOM 1007 C CA . LEU A 1 125 ? -11.336 1.664 13.991 1.00 86.50 125 LEU A CA 1
ATOM 1008 C C . LEU A 1 125 ? -11.911 2.808 14.825 1.00 86.50 125 LEU A C 1
ATOM 1010 O O . LEU A 1 125 ? -11.771 2.797 16.046 1.00 86.50 125 LEU A O 1
ATOM 1014 N N . GLU A 1 126 ? -12.551 3.790 14.194 1.00 85.25 126 GLU A N 1
ATOM 1015 C CA . GLU A 1 126 ? -13.190 4.894 14.917 1.00 85.25 126 GLU A CA 1
ATOM 1016 C C . GLU A 1 126 ? -14.322 4.401 15.817 1.00 85.25 126 GLU A C 1
ATOM 1018 O O . GLU A 1 126 ? -14.410 4.819 16.976 1.00 85.25 126 GLU A O 1
ATOM 1023 N N . ASP A 1 127 ? -15.118 3.451 15.326 1.00 82.81 127 ASP A N 1
ATOM 1024 C CA . ASP A 1 127 ? -16.166 2.808 16.116 1.00 82.81 127 ASP A CA 1
ATOM 1025 C C . ASP A 1 127 ? -15.584 1.995 17.282 1.00 82.81 127 ASP A C 1
ATOM 1027 O O . ASP A 1 127 ? -16.068 2.108 18.409 1.00 82.81 127 ASP A O 1
ATOM 1031 N N . GLN A 1 128 ? -14.505 1.235 17.054 1.00 82.56 128 GLN A N 1
ATOM 1032 C CA . GLN A 1 128 ? -13.829 0.461 18.105 1.00 82.56 128 GLN A CA 1
ATOM 1033 C C . GLN A 1 128 ? -13.251 1.357 19.211 1.00 82.56 128 GLN A C 1
ATOM 1035 O O . GLN A 1 128 ? -13.451 1.076 20.390 1.00 82.56 128 GLN A O 1
ATOM 1040 N N . ILE A 1 129 ? -12.602 2.468 18.852 1.00 83.00 129 ILE A N 1
ATOM 1041 C CA . ILE A 1 129 ? -12.042 3.425 19.823 1.00 83.00 129 ILE A CA 1
ATOM 1042 C C . ILE A 1 129 ? -13.158 4.115 20.623 1.00 83.00 129 ILE A C 1
ATOM 1044 O O . ILE A 1 129 ? -12.995 4.412 21.809 1.00 83.00 129 ILE A O 1
ATOM 1048 N N . LYS A 1 130 ? -14.301 4.397 19.987 1.00 81.31 130 LYS A N 1
ATOM 1049 C CA . LYS A 1 130 ? -15.461 4.982 20.666 1.00 81.31 130 LYS A CA 1
ATOM 1050 C C . LYS A 1 130 ? -16.112 3.989 21.630 1.00 81.31 130 LYS A C 1
ATOM 1052 O O . LYS A 1 130 ? -16.529 4.405 22.706 1.00 81.31 130 LYS A O 1
ATOM 1057 N N . GLU A 1 131 ? -16.192 2.708 21.269 1.00 78.69 131 GLU A N 1
ATOM 1058 C CA . GLU A 1 131 ? -16.642 1.644 22.177 1.00 78.69 131 GLU A CA 1
ATOM 1059 C C . GLU A 1 131 ? -15.692 1.501 23.378 1.00 78.69 131 GLU A C 1
ATOM 1061 O O . GLU A 1 131 ? -16.169 1.531 24.508 1.00 78.69 131 GLU A O 1
ATOM 1066 N N . GLU A 1 132 ? -14.373 1.461 23.153 1.00 76.00 132 GLU A N 1
ATOM 1067 C CA . GLU A 1 132 ? -13.356 1.331 24.211 1.00 76.00 132 GLU A CA 1
ATOM 1068 C C . GLU A 1 132 ? -13.395 2.492 25.217 1.00 76.00 132 GLU A C 1
ATOM 1070 O O . GLU A 1 132 ? -13.318 2.275 26.422 1.00 76.00 132 GLU A O 1
ATOM 1075 N N . LYS A 1 133 ? -13.607 3.732 24.753 1.00 74.06 133 LYS A N 1
ATOM 1076 C CA . LYS A 1 133 ? -13.780 4.896 25.642 1.00 74.06 133 LYS A CA 1
ATOM 1077 C C . LYS A 1 133 ? -15.026 4.834 26.527 1.00 74.06 133 LYS A C 1
ATOM 1079 O O . LYS A 1 133 ? -15.050 5.485 27.566 1.00 74.06 133 LYS A O 1
ATOM 1084 N N . ASN A 1 134 ? -16.074 4.140 26.089 1.00 70.94 134 ASN A N 1
ATOM 1085 C CA . ASN A 1 134 ? -17.337 4.050 26.825 1.00 70.94 134 ASN A CA 1
ATOM 1086 C C . ASN A 1 134 ? -17.358 2.869 27.807 1.00 70.94 134 ASN A C 1
ATOM 1088 O O . ASN A 1 134 ? -18.299 2.747 28.590 1.00 70.94 134 ASN A O 1
ATOM 1092 N N . THR A 1 135 ? -16.349 1.998 27.765 1.00 69.94 135 THR A N 1
ATOM 1093 C CA . THR A 1 135 ? -16.184 0.871 28.684 1.00 69.94 135 THR A CA 1
ATOM 1094 C C . THR A 1 135 ? -15.156 1.208 29.756 1.00 69.94 135 THR A C 1
ATOM 1096 O O . THR A 1 135 ? -14.022 1.550 29.441 1.00 69.94 135 THR A O 1
ATOM 1099 N N . LEU A 1 136 ? -15.553 1.096 31.025 1.00 67.38 136 LEU A N 1
ATOM 1100 C CA . LEU A 1 136 ? -14.650 1.251 32.165 1.00 67.38 136 LEU A CA 1
ATOM 1101 C C . LEU A 1 136 ? -13.687 0.061 32.238 1.00 67.38 136 LEU A C 1
ATOM 1103 O O . LEU A 1 136 ? -14.089 -1.091 32.069 1.00 67.38 136 LEU A O 1
ATOM 1107 N N . THR A 1 137 ? -12.425 0.340 32.532 1.00 73.62 137 THR A N 1
ATOM 1108 C CA . THR A 1 137 ? -11.385 -0.676 32.721 1.00 73.62 137 THR A CA 1
ATOM 1109 C C . THR A 1 137 ? -11.652 -1.467 34.006 1.00 73.62 137 THR A C 1
ATOM 1111 O O . THR A 1 137 ? -12.169 -0.908 34.970 1.00 73.62 137 THR A O 1
ATOM 1114 N N . GLU A 1 138 ? -11.231 -2.733 34.109 1.00 74.12 138 GLU A N 1
ATOM 1115 C CA . GLU A 1 138 ? -11.419 -3.536 35.337 1.00 74.12 138 GLU A CA 1
ATOM 1116 C C . GLU A 1 138 ? -10.875 -2.853 36.600 1.00 74.12 138 GLU A C 1
ATOM 1118 O O . GLU A 1 138 ? -11.495 -2.920 37.657 1.00 74.12 138 GLU A O 1
ATOM 1123 N N . LYS A 1 139 ? -9.755 -2.128 36.488 1.00 77.81 139 LYS A N 1
ATOM 1124 C CA . LYS A 1 139 ? -9.212 -1.315 37.588 1.00 77.81 139 LYS A CA 1
ATOM 1125 C C . LYS A 1 139 ? -10.119 -0.148 37.971 1.00 77.81 139 LYS A C 1
ATOM 1127 O O . LYS A 1 139 ? -10.258 0.144 39.152 1.00 77.81 139 LYS A O 1
ATOM 1132 N N . GLU A 1 140 ? -10.724 0.520 36.996 1.00 80.81 140 GLU A N 1
ATOM 1133 C CA . GLU A 1 140 ? -11.656 1.624 37.242 1.00 80.81 140 GLU A CA 1
ATOM 1134 C C . GLU A 1 140 ? -12.953 1.096 37.853 1.00 80.81 140 GLU A C 1
ATOM 1136 O O . GLU A 1 140 ? -13.452 1.673 38.812 1.00 80.81 140 GLU A O 1
ATOM 1141 N N . ILE A 1 141 ? -13.447 -0.052 37.379 1.00 81.19 141 ILE A N 1
ATOM 1142 C CA . ILE A 1 141 ? -14.586 -0.762 37.971 1.00 81.19 141 ILE A CA 1
ATOM 1143 C C . ILE A 1 141 ? -14.264 -1.179 39.409 1.00 81.19 141 ILE A C 1
ATOM 1145 O O . ILE A 1 141 ? -15.074 -0.945 40.302 1.00 81.19 141 ILE A O 1
ATOM 1149 N N . TYR A 1 142 ? -13.079 -1.737 39.659 1.00 83.00 142 TYR A N 1
ATOM 1150 C CA . TYR A 1 142 ? -12.623 -2.117 40.996 1.00 83.00 142 TYR A CA 1
ATOM 1151 C C . TYR A 1 142 ? -12.542 -0.907 41.941 1.00 83.00 142 TYR A C 1
ATOM 1153 O O . TYR A 1 142 ? -13.056 -0.955 43.058 1.00 83.00 142 TYR A O 1
ATOM 1161 N N . LEU A 1 143 ? -11.971 0.211 41.483 1.00 85.88 143 LEU A N 1
ATOM 1162 C CA . LEU A 1 143 ? -11.908 1.459 42.250 1.00 85.88 143 LEU A CA 1
ATOM 1163 C C . LEU A 1 143 ? -13.303 2.041 42.512 1.00 85.88 143 LEU A C 1
ATOM 1165 O O . LEU A 1 143 ? -13.589 2.465 43.630 1.00 85.88 143 LEU A O 1
ATOM 1169 N N . LEU A 1 144 ? -14.195 2.014 41.519 1.00 84.75 144 LEU A N 1
ATOM 1170 C CA . LEU A 1 144 ? -15.589 2.433 41.672 1.00 84.75 144 LEU A CA 1
ATOM 1171 C C . LEU A 1 144 ? -16.342 1.542 42.666 1.00 84.75 144 LEU A C 1
ATOM 1173 O O . LEU A 1 144 ? -17.082 2.056 43.500 1.00 84.75 144 LEU A O 1
ATOM 1177 N N . GLN A 1 145 ? -16.120 0.227 42.640 1.00 82.38 145 GLN A N 1
ATOM 1178 C CA . GLN A 1 145 ? -16.688 -0.708 43.615 1.00 82.38 145 GLN A CA 1
ATOM 1179 C C . GLN A 1 145 ? -16.156 -0.447 45.029 1.00 82.38 145 GLN A C 1
ATOM 1181 O O . GLN A 1 145 ? -16.917 -0.525 45.994 1.00 82.38 145 GLN A O 1
ATOM 1186 N N . GLN A 1 146 ? -14.875 -0.097 45.168 1.00 84.06 146 GLN A N 1
ATOM 1187 C CA . GLN A 1 146 ? -14.269 0.249 46.454 1.00 84.06 146 GLN A CA 1
ATOM 1188 C C . GLN A 1 146 ? -14.786 1.593 46.998 1.00 84.06 146 GLN A C 1
ATOM 1190 O O . GLN A 1 146 ? -15.008 1.721 48.201 1.00 84.06 146 GLN A O 1
ATOM 1195 N N . LEU A 1 147 ? -15.030 2.574 46.123 1.00 85.06 147 LEU A N 1
ATOM 1196 C CA . LEU A 1 147 ? -15.669 3.850 46.466 1.00 85.06 147 LEU A CA 1
ATOM 1197 C C . LEU A 1 147 ? -17.147 3.671 46.837 1.00 85.06 147 LEU A C 1
ATOM 1199 O O . LEU A 1 147 ? -17.619 4.291 47.786 1.00 85.06 147 LEU A O 1
ATOM 1203 N N . ALA A 1 148 ? -17.869 2.797 46.134 1.00 83.94 148 ALA A N 1
ATOM 1204 C CA . ALA A 1 148 ? -19.271 2.496 46.414 1.00 83.94 148 ALA A CA 1
ATOM 1205 C C . ALA A 1 148 ? -19.462 1.724 47.731 1.00 83.94 148 ALA A C 1
ATOM 1207 O O . ALA A 1 148 ? -20.430 1.975 48.442 1.00 83.94 148 ALA A O 1
ATOM 1208 N N . LYS A 1 149 ? -18.527 0.830 48.090 1.00 77.12 149 LYS A N 1
ATOM 1209 C CA . LYS A 1 149 ? -18.506 0.120 49.386 1.00 77.12 149 LYS A CA 1
ATOM 1210 C C . LYS A 1 149 ? -18.079 0.992 50.573 1.00 77.12 149 LYS A C 1
ATOM 1212 O O . LYS A 1 149 ? -18.159 0.534 51.705 1.00 77.12 149 LYS A O 1
ATOM 1217 N N . LYS A 1 150 ? -17.604 2.219 50.334 1.00 59.16 150 LYS A N 1
ATOM 1218 C CA . LYS A 1 150 ? -17.199 3.179 51.374 1.00 59.16 150 LYS A CA 1
ATOM 1219 C C . LYS A 1 150 ? -18.353 4.059 51.893 1.00 59.16 150 LYS A C 1
ATOM 1221 O O . LYS A 1 150 ? -18.075 5.062 52.548 1.00 59.16 150 LYS A O 1
ATOM 1226 N N . LYS A 1 151 ? -19.610 3.713 51.594 1.00 47.12 151 LYS A N 1
ATOM 1227 C CA . LYS A 1 151 ? -20.807 4.372 52.137 1.00 47.12 151 LYS A CA 1
ATOM 1228 C C . LYS A 1 151 ? -21.428 3.569 53.266 1.00 47.12 151 LYS A C 1
ATOM 1230 O O . LYS A 1 151 ? -21.522 2.335 53.102 1.00 47.12 151 LYS A O 1
#